Protein AF-A0A3B8YX86-F1 (afdb_monomer_lite)

Foldseek 3Di:
DQVCVVVVHDDDDQDDPRDGDDDDPDDHCVCVVVVVDVDPADQARWDWDDDPQWIWIDGRQKIWIADDPPVGDRDIFMDRCVVPVPSPDGCCVVCVVVNVVRVVVRVVVCVVVVPDHDPPPDDVVVVVVVVVCVVCVVVVVVVVVVCVVCVVVVVVVVVVVVVVPDDDD

Radius of gyration: 29.58 Å; chains: 1; bounding box: 86×47×72 Å

Sequence (169 aa):
PTILSLAGVSPPEERYGGRPVEAMTGRDLTPILSGSADRVYGAGDAIGYELAGHGVLFEGDYKLVINQPPVGDAQWRLFNIVTDPGETADLAALEPLRFQRMLARYQQYRDENRVLELATGDNPRQQIVLNLFLQYRDAAVVVLLTMLLLLPFLVAYRMKRKSDQKPLA

pLDDT: mean 91.0, std 10.22, range [48.41, 98.81]

Structure (mmCIF, N/CA/C/O backbone):
data_AF-A0A3B8YX86-F1
#
_entry.id   AF-A0A3B8YX86-F1
#
loop_
_atom_site.group_PDB
_atom_site.id
_atom_site.type_symbol
_atom_site.label_atom_id
_atom_site.label_alt_id
_atom_site.label_comp_id
_atom_site.label_asym_id
_atom_site.label_entity_id
_atom_site.label_seq_id
_atom_site.pdbx_PDB_ins_code
_atom_site.Cartn_x
_atom_site.Cartn_y
_atom_site.Cartn_z
_atom_site.occupancy
_atom_site.B_iso_or_equiv
_atom_site.auth_seq_id
_atom_site.auth_comp_id
_atom_site.auth_asym_id
_atom_site.auth_atom_id
_atom_site.pdbx_PDB_model_num
ATOM 1 N N . PRO A 1 1 ? 8.173 3.886 13.834 1.00 95.25 1 PRO A N 1
ATOM 2 C CA . PRO A 1 1 ? 7.604 4.303 15.139 1.00 95.25 1 PRO A CA 1
ATOM 3 C C . PRO A 1 1 ? 7.872 3.284 16.247 1.00 95.25 1 PRO A C 1
ATOM 5 O O . PRO A 1 1 ? 8.430 3.662 17.264 1.00 95.25 1 PRO A O 1
ATOM 8 N N . THR A 1 2 ? 7.585 1.996 16.021 1.00 96.75 2 THR A N 1
ATOM 9 C CA . THR A 1 2 ? 7.757 0.938 17.036 1.00 96.75 2 THR A CA 1
ATOM 10 C C . THR A 1 2 ? 9.167 0.842 17.610 1.00 96.75 2 THR A C 1
ATOM 12 O O . THR A 1 2 ? 9.337 0.875 18.820 1.00 96.75 2 THR A O 1
ATOM 15 N N . ILE A 1 3 ? 10.200 0.779 16.761 1.00 97.31 3 ILE A N 1
ATOM 16 C CA . ILE A 1 3 ? 11.593 0.687 17.236 1.00 97.31 3 ILE A CA 1
ATOM 17 C C . ILE A 1 3 ? 11.984 1.926 18.057 1.00 97.31 3 ILE A C 1
ATOM 19 O O . ILE A 1 3 ? 12.650 1.790 19.074 1.00 97.31 3 ILE A O 1
ATOM 23 N N . LEU A 1 4 ? 11.540 3.120 17.649 1.00 96.38 4 LEU A N 1
ATOM 24 C CA . LEU A 1 4 ? 11.808 4.364 18.380 1.00 96.38 4 LEU A CA 1
ATOM 25 C C . LEU A 1 4 ? 11.135 4.359 19.759 1.00 96.38 4 LEU A C 1
ATOM 27 O O . LEU A 1 4 ? 11.787 4.661 20.753 1.00 96.38 4 LEU A O 1
ATOM 31 N N . SER A 1 5 ? 9.873 3.921 19.818 1.00 95.75 5 SER A N 1
ATOM 32 C CA . SER A 1 5 ? 9.112 3.739 21.059 1.00 95.75 5 SER A CA 1
ATOM 33 C C . SER A 1 5 ? 9.812 2.765 22.014 1.00 95.75 5 SER A C 1
ATOM 35 O O . SER A 1 5 ? 10.090 3.110 23.160 1.00 95.75 5 SER A O 1
ATOM 37 N N . LEU A 1 6 ? 10.224 1.594 21.513 1.00 96.69 6 LEU A N 1
ATOM 38 C CA . LEU A 1 6 ? 10.968 0.594 22.291 1.00 96.69 6 LEU A CA 1
ATOM 39 C C . LEU A 1 6 ? 12.342 1.094 22.765 1.00 96.69 6 LEU A C 1
ATOM 41 O O . LEU A 1 6 ? 12.814 0.678 23.819 1.00 96.69 6 LEU A O 1
ATOM 45 N N . ALA A 1 7 ? 12.984 1.974 21.997 1.00 97.50 7 ALA A N 1
ATOM 46 C CA . ALA A 1 7 ? 14.264 2.578 22.355 1.00 97.50 7 ALA A CA 1
ATOM 47 C C . ALA A 1 7 ? 14.128 3.790 23.297 1.00 97.50 7 ALA A C 1
ATOM 49 O O . ALA A 1 7 ? 15.146 4.333 23.723 1.00 97.50 7 ALA A O 1
ATOM 50 N N . GLY A 1 8 ? 12.906 4.245 23.603 1.00 96.44 8 GLY A N 1
ATOM 51 C CA . GLY A 1 8 ? 12.675 5.469 24.376 1.00 96.44 8 GLY A CA 1
ATOM 52 C C . GLY A 1 8 ? 13.128 6.743 23.651 1.00 96.44 8 GLY A C 1
ATOM 53 O O . GLY A 1 8 ? 13.475 7.729 24.297 1.00 96.44 8 GLY A O 1
ATOM 54 N N . VAL A 1 9 ? 13.162 6.719 22.315 1.00 95.94 9 VAL A N 1
ATOM 55 C CA . VAL A 1 9 ? 13.593 7.841 21.471 1.00 95.94 9 VAL A CA 1
ATOM 56 C C . VAL A 1 9 ? 12.371 8.493 20.834 1.00 95.94 9 VAL A C 1
ATOM 58 O O . VAL A 1 9 ? 11.570 7.824 20.180 1.00 95.94 9 VAL A O 1
ATOM 61 N N . SER A 1 10 ? 12.243 9.811 20.979 1.00 91.19 10 SER A N 1
ATOM 62 C CA . SER A 1 10 ? 11.186 10.566 20.306 1.00 91.19 10 SER A CA 1
ATOM 63 C C . SER A 1 10 ? 11.365 10.528 18.782 1.00 91.19 10 SER A C 1
ATOM 65 O O . SER A 1 10 ? 12.496 10.643 18.298 1.00 91.19 10 SER A O 1
ATOM 67 N N . PRO A 1 11 ? 10.279 10.384 18.000 1.00 89.38 11 PRO A N 1
ATOM 68 C CA . PRO A 1 11 ? 10.358 10.526 16.552 1.00 89.38 11 PRO A CA 1
ATOM 69 C C . PRO A 1 11 ? 10.847 11.929 16.168 1.00 89.38 11 PRO A C 1
ATOM 71 O O . PRO A 1 11 ? 10.594 12.884 16.907 1.00 89.38 11 PRO A O 1
ATOM 74 N N . PRO A 1 12 ? 11.554 12.068 15.031 1.00 87.06 12 PRO A N 1
ATOM 75 C CA . PRO A 1 12 ? 11.913 13.384 14.531 1.00 87.06 12 PRO A CA 1
ATOM 76 C C . PRO A 1 12 ? 10.639 14.185 14.239 1.00 87.06 12 PRO A C 1
ATOM 78 O O . PRO A 1 12 ? 9.654 13.639 13.740 1.00 87.06 12 PRO A O 1
ATOM 81 N N . GLU A 1 13 ? 10.678 15.475 14.562 1.00 86.75 13 GLU A N 1
ATOM 82 C CA . GLU A 1 13 ? 9.665 16.440 14.134 1.00 86.75 13 GLU A CA 1
ATOM 83 C C . GLU A 1 13 ? 9.854 16.750 12.632 1.00 86.75 13 GLU A C 1
ATOM 85 O O . GLU A 1 13 ? 10.397 15.947 11.876 1.00 86.75 13 GLU A O 1
ATOM 90 N N . GLU A 1 14 ? 9.469 17.937 12.169 1.00 92.06 14 GLU A N 1
ATOM 91 C CA . GLU A 1 14 ? 9.588 18.329 10.756 1.00 92.06 14 GLU A CA 1
ATOM 92 C C . GLU A 1 14 ? 11.039 18.410 10.250 1.00 92.06 14 GLU A C 1
ATOM 94 O O . GLU A 1 14 ? 11.278 18.499 9.043 1.00 92.06 14 GLU A O 1
ATOM 99 N N . ARG A 1 15 ? 12.035 18.429 11.149 1.00 93.12 15 ARG A N 1
ATOM 100 C CA . ARG A 1 15 ? 13.451 18.587 10.792 1.00 93.12 15 ARG A CA 1
ATOM 101 C C . ARG A 1 15 ? 14.366 17.649 11.569 1.00 93.12 15 ARG A C 1
ATOM 103 O O . ARG A 1 15 ? 14.223 17.463 12.772 1.00 93.12 15 ARG A O 1
ATOM 110 N N . TYR A 1 16 ? 15.397 17.155 10.887 1.00 91.56 16 TYR A N 1
ATOM 111 C CA . TYR A 1 16 ? 16.488 16.381 11.478 1.00 91.56 16 TYR A CA 1
ATOM 112 C C . TYR A 1 16 ? 17.828 16.797 10.855 1.00 91.56 16 TYR A C 1
ATOM 114 O O . TYR A 1 16 ? 17.945 16.933 9.637 1.00 91.56 16 TYR A O 1
ATOM 122 N N . GLY A 1 17 ? 18.848 17.064 11.681 1.00 91.75 17 GLY A N 1
ATOM 123 C CA . GLY A 1 17 ? 20.172 17.492 11.198 1.00 91.75 17 GLY A CA 1
ATOM 124 C C . GLY A 1 17 ? 20.149 18.766 10.336 1.00 91.75 17 GLY A C 1
ATOM 125 O O . GLY A 1 17 ? 20.917 18.888 9.383 1.00 91.75 17 GLY A O 1
ATOM 126 N N . GLY A 1 18 ? 19.223 19.690 10.616 1.00 93.19 18 GLY A N 1
ATOM 127 C CA . GLY A 1 18 ? 19.047 20.936 9.861 1.00 93.19 18 GLY A CA 1
ATOM 128 C C . GLY A 1 18 ? 18.285 20.798 8.538 1.00 93.19 18 GLY A C 1
ATOM 129 O O . GLY A 1 18 ? 18.093 21.802 7.850 1.00 93.19 18 GLY A O 1
ATOM 130 N N . ARG A 1 19 ? 17.798 19.607 8.180 1.00 95.56 19 ARG A N 1
ATOM 131 C CA . ARG A 1 19 ? 17.057 19.355 6.932 1.00 95.56 19 ARG A CA 1
ATOM 132 C C . ARG A 1 19 ? 15.599 19.002 7.225 1.00 95.56 19 ARG A C 1
ATOM 134 O O . ARG A 1 19 ? 15.359 18.394 8.266 1.00 95.56 19 ARG A O 1
ATOM 141 N N . PRO A 1 20 ? 14.647 19.384 6.357 1.00 94.94 20 PRO A N 1
ATOM 142 C CA . PRO A 1 20 ? 13.280 18.894 6.463 1.00 94.94 20 PRO A CA 1
ATOM 143 C C . PRO A 1 20 ? 13.250 17.374 6.273 1.00 94.94 20 PRO A C 1
ATOM 145 O O . PRO A 1 20 ? 14.030 16.835 5.481 1.00 94.94 20 PRO A O 1
ATOM 148 N N . VAL A 1 21 ? 12.372 16.700 7.006 1.00 94.31 21 VAL A N 1
ATOM 149 C CA . VAL A 1 21 ? 12.128 15.259 6.889 1.00 94.31 21 VAL A CA 1
ATOM 150 C C . VAL A 1 21 ? 10.633 14.989 6.811 1.00 94.31 21 VAL A C 1
ATOM 152 O O . VAL A 1 21 ? 9.829 15.745 7.348 1.00 94.31 21 VAL A O 1
ATOM 155 N N . GLU A 1 22 ? 10.269 13.909 6.127 1.00 91.44 22 GLU A N 1
ATOM 156 C CA . GLU A 1 22 ? 8.877 1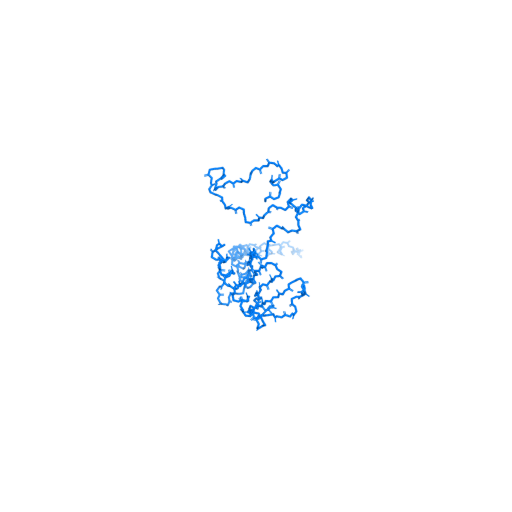3.483 6.021 1.00 91.44 22 GLU A CA 1
ATOM 157 C C . GLU A 1 22 ? 8.384 12.899 7.348 1.00 91.44 22 GLU A C 1
ATOM 159 O O . GLU A 1 22 ? 9.122 12.205 8.060 1.00 91.44 22 GLU A O 1
ATOM 164 N N . ALA A 1 23 ? 7.116 13.154 7.661 1.00 91.06 23 ALA A N 1
ATOM 165 C CA . ALA A 1 23 ? 6.478 12.582 8.834 1.00 91.06 23 ALA A CA 1
ATOM 166 C C . ALA A 1 23 ? 6.387 11.053 8.713 1.00 91.06 23 ALA A C 1
ATOM 168 O O . ALA A 1 23 ? 6.176 10.490 7.637 1.00 91.06 23 ALA A O 1
ATOM 169 N N . MET A 1 24 ? 6.506 10.358 9.845 1.00 91.94 24 MET A N 1
ATOM 170 C CA . MET A 1 24 ? 6.274 8.917 9.866 1.00 91.94 24 MET A CA 1
ATOM 171 C C . MET A 1 24 ? 4.793 8.622 9.603 1.00 91.94 24 MET A C 1
ATOM 173 O O . MET A 1 24 ? 3.933 9.045 10.368 1.00 91.94 24 MET A O 1
ATOM 177 N N . THR A 1 25 ? 4.502 7.839 8.568 1.00 91.88 25 THR A N 1
ATOM 178 C CA . THR A 1 25 ? 3.128 7.442 8.204 1.00 91.88 25 THR A CA 1
ATOM 179 C C . THR A 1 25 ? 2.657 6.167 8.915 1.00 91.88 25 THR A C 1
ATOM 181 O O . THR A 1 25 ? 1.461 5.905 9.035 1.00 91.88 25 THR A O 1
ATOM 184 N N . GLY A 1 26 ? 3.594 5.355 9.412 1.00 93.62 26 GLY A N 1
ATOM 185 C CA . GLY A 1 26 ? 3.295 4.162 10.203 1.00 93.62 26 GLY A CA 1
ATOM 186 C C . GLY A 1 26 ? 2.855 4.486 11.635 1.00 93.62 26 GLY A C 1
ATOM 187 O O . GLY A 1 26 ? 3.104 5.579 12.141 1.00 93.62 26 GLY A O 1
ATOM 188 N N . ARG A 1 27 ? 2.287 3.499 12.336 1.00 95.38 27 ARG A N 1
ATOM 189 C CA . ARG A 1 27 ? 1.927 3.603 13.763 1.00 95.38 27 ARG A CA 1
ATOM 190 C C . ARG A 1 27 ? 2.854 2.792 14.657 1.00 95.38 27 ARG A C 1
ATOM 192 O O . ARG A 1 27 ? 3.593 1.925 14.191 1.00 95.38 27 ARG A O 1
ATOM 199 N N . ASP A 1 28 ? 2.856 3.125 15.942 1.00 96.62 28 ASP A N 1
ATOM 200 C CA . ASP A 1 28 ? 3.529 2.316 16.949 1.00 96.62 28 ASP A CA 1
ATOM 201 C C . ASP A 1 28 ? 2.747 1.016 17.180 1.00 96.62 28 ASP A C 1
ATOM 203 O O . ASP A 1 28 ? 1.551 1.053 17.454 1.00 96.62 28 ASP A O 1
ATOM 207 N N . LEU A 1 29 ? 3.427 -0.124 17.050 1.00 97.62 29 LEU A N 1
ATOM 208 C CA . LEU A 1 29 ? 2.862 -1.456 17.263 1.00 97.62 29 LEU A CA 1
ATOM 209 C C . LEU A 1 29 ? 3.060 -1.971 18.696 1.00 97.62 29 LEU A C 1
ATOM 211 O O . LEU A 1 29 ? 2.581 -3.063 19.000 1.00 97.62 29 LEU A O 1
ATOM 215 N N . THR A 1 30 ? 3.729 -1.228 19.589 1.00 97.38 30 THR A N 1
ATOM 216 C CA . THR A 1 30 ? 3.891 -1.652 20.991 1.00 97.38 30 THR A CA 1
ATOM 217 C C . THR A 1 30 ? 2.575 -1.994 21.708 1.00 97.38 30 THR A C 1
ATOM 219 O O . THR A 1 30 ? 2.597 -2.948 22.493 1.00 97.38 30 THR A O 1
ATOM 222 N N . PRO A 1 31 ? 1.410 -1.363 21.424 1.00 97.56 31 PRO A N 1
ATOM 223 C CA . PRO A 1 31 ? 0.153 -1.780 22.044 1.00 97.56 31 PRO A CA 1
ATOM 224 C C . PRO A 1 31 ? -0.261 -3.213 21.676 1.00 97.56 31 PRO A C 1
ATOM 226 O O . PRO A 1 31 ? -0.718 -3.960 22.537 1.00 97.56 31 PRO A O 1
ATOM 229 N N . ILE A 1 32 ? -0.017 -3.632 20.428 1.00 97.31 32 ILE A N 1
ATOM 230 C CA . ILE A 1 32 ? -0.284 -5.008 19.973 1.00 97.31 32 ILE A CA 1
ATOM 231 C C . ILE A 1 32 ? 0.704 -5.975 20.619 1.00 97.31 32 ILE A C 1
ATOM 233 O O . ILE A 1 32 ? 0.313 -7.008 21.152 1.00 97.31 32 ILE A O 1
ATOM 237 N N . LEU A 1 33 ? 1.992 -5.624 20.617 1.00 96.62 33 LEU A N 1
ATOM 238 C CA . LEU A 1 33 ? 3.045 -6.483 21.168 1.00 96.62 33 LEU A CA 1
ATOM 239 C C . LEU A 1 33 ? 2.913 -6.694 22.685 1.00 96.62 33 LEU A C 1
ATOM 241 O O . LEU A 1 33 ? 3.323 -7.732 23.194 1.00 96.62 33 LEU A O 1
ATOM 245 N N . SER A 1 34 ? 2.348 -5.721 23.402 1.00 96.44 34 SER A N 1
ATOM 246 C CA . SER A 1 34 ? 2.076 -5.809 24.844 1.00 96.44 34 SER A CA 1
ATOM 247 C C . SER A 1 34 ? 0.716 -6.429 25.179 1.00 96.44 34 SER A C 1
ATOM 249 O O . SER A 1 34 ? 0.418 -6.615 26.357 1.00 96.44 34 SER A O 1
ATOM 251 N N . GLY A 1 35 ? -0.115 -6.731 24.176 1.00 96.94 35 GLY A N 1
ATOM 252 C CA . GLY A 1 35 ? -1.479 -7.227 24.376 1.00 96.94 35 GLY A CA 1
ATOM 253 C C . GLY A 1 35 ? -2.443 -6.190 24.963 1.00 96.94 35 GLY A C 1
ATOM 254 O O . GLY A 1 35 ? -3.490 -6.562 25.482 1.00 96.94 35 GLY A O 1
ATOM 255 N N . SER A 1 36 ? -2.101 -4.900 24.912 1.00 97.25 36 SER A N 1
ATOM 256 C CA . SER A 1 36 ? -2.962 -3.816 25.406 1.00 97.25 36 SER A CA 1
ATOM 257 C C . SER A 1 36 ? -3.960 -3.312 24.357 1.00 97.25 36 SER A C 1
ATOM 259 O O . SER A 1 36 ? -4.904 -2.604 24.708 1.00 97.25 36 SER A O 1
ATOM 261 N N . ALA A 1 37 ? -3.788 -3.692 23.087 1.00 96.75 37 ALA A N 1
ATOM 262 C CA . ALA A 1 37 ? -4.755 -3.461 22.017 1.00 96.75 37 ALA A CA 1
ATOM 263 C C . ALA A 1 37 ? -4.694 -4.566 20.950 1.00 96.75 37 ALA A C 1
ATOM 265 O O . ALA A 1 37 ? -3.611 -5.017 20.588 1.00 96.75 37 ALA A O 1
ATOM 266 N N . ASP A 1 38 ? -5.841 -4.919 20.367 1.00 95.19 38 ASP A N 1
ATOM 267 C CA . ASP A 1 38 ? -5.906 -5.889 19.262 1.00 95.19 38 ASP A CA 1
ATOM 268 C C . ASP A 1 38 ? -5.524 -5.273 17.904 1.00 95.19 38 ASP A C 1
ATOM 270 O O . ASP A 1 38 ? -5.090 -5.969 16.985 1.00 95.19 38 ASP A O 1
ATOM 274 N N . ARG A 1 39 ? -5.704 -3.954 17.743 1.00 94.19 39 ARG A N 1
ATOM 275 C CA . ARG A 1 39 ? -5.432 -3.215 16.499 1.00 94.19 39 ARG A CA 1
ATOM 276 C C . ARG A 1 39 ? -4.899 -1.819 16.812 1.00 94.19 39 ARG A C 1
ATOM 278 O O . ARG A 1 39 ? -5.357 -1.173 17.748 1.00 94.19 39 ARG A O 1
ATOM 285 N N . VAL A 1 40 ? -3.992 -1.323 15.969 1.00 96.19 40 VAL A N 1
ATOM 286 C CA . VAL A 1 40 ? -3.560 0.096 15.968 1.00 96.19 40 VAL A CA 1
ATOM 287 C C . VAL A 1 40 ? -4.077 0.875 14.758 1.00 96.19 40 V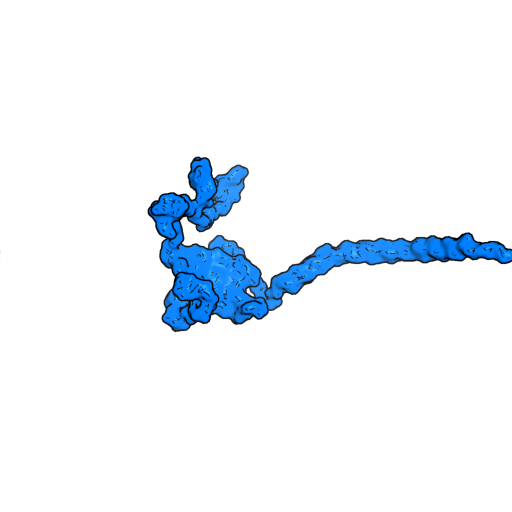AL A C 1
ATOM 289 O O . VAL A 1 40 ? -3.994 2.102 14.730 1.00 96.19 40 VAL A O 1
ATOM 292 N N . TYR A 1 41 ? -4.614 0.159 13.769 1.00 95.00 41 TYR A N 1
ATOM 293 C CA . TYR A 1 41 ? -5.333 0.701 12.624 1.00 95.00 41 TYR A CA 1
ATOM 294 C C . TYR A 1 41 ? -6.809 0.315 12.757 1.00 95.00 41 TYR A C 1
ATOM 296 O O . TYR A 1 41 ? -7.147 -0.872 12.819 1.00 95.00 41 TYR A O 1
ATOM 304 N N . GLY A 1 42 ? -7.671 1.321 12.865 1.00 93.75 42 GLY A N 1
ATOM 305 C CA . GLY A 1 42 ? -9.116 1.186 12.986 1.00 93.75 42 GLY A CA 1
ATOM 306 C C . GLY A 1 42 ? -9.817 1.012 11.639 1.00 93.75 42 GLY A C 1
ATOM 307 O O . GLY A 1 42 ? -9.206 1.050 10.574 1.00 93.75 42 GLY A O 1
ATOM 308 N N . ALA A 1 43 ? -11.141 0.855 11.687 1.00 93.00 43 ALA A N 1
ATOM 309 C CA . ALA A 1 43 ? -11.958 0.549 10.510 1.00 93.00 43 ALA A CA 1
ATOM 310 C C . ALA A 1 43 ? -11.979 1.648 9.428 1.00 93.00 43 ALA A C 1
ATOM 312 O O . ALA A 1 43 ? -12.341 1.358 8.294 1.00 93.00 43 ALA A O 1
ATOM 313 N N . GLY A 1 44 ? -11.630 2.891 9.776 1.00 92.38 44 GLY A N 1
ATOM 314 C CA . GLY A 1 44 ? -11.546 4.018 8.839 1.00 92.38 44 GLY A CA 1
ATOM 315 C C . GLY A 1 44 ? -10.118 4.439 8.493 1.00 92.38 44 GLY A C 1
ATOM 316 O O . GLY A 1 44 ? -9.943 5.414 7.765 1.00 92.38 44 GLY A O 1
ATOM 317 N N . ASP A 1 45 ? -9.106 3.753 9.033 1.00 94.94 45 ASP A N 1
ATOM 318 C CA . ASP A 1 45 ? -7.718 4.034 8.683 1.00 94.94 45 ASP A CA 1
ATOM 319 C C . ASP A 1 45 ? -7.417 3.440 7.307 1.00 94.94 45 ASP A C 1
ATOM 321 O O . ASP A 1 45 ? -7.666 2.256 7.066 1.00 94.94 45 ASP A O 1
ATOM 325 N N . ALA A 1 46 ? -6.875 4.273 6.418 1.00 96.00 46 ALA A N 1
ATOM 326 C CA . ALA A 1 46 ? -6.537 3.891 5.058 1.00 96.00 46 ALA A CA 1
ATOM 327 C C . ALA A 1 46 ? -5.020 3.731 4.896 1.00 96.00 46 ALA A C 1
ATOM 329 O O . ALA A 1 46 ? -4.252 4.601 5.309 1.00 96.00 46 ALA A O 1
ATOM 330 N N . ILE A 1 47 ? -4.584 2.633 4.279 1.00 97.00 47 ILE A N 1
ATOM 331 C CA . ILE A 1 47 ? -3.172 2.381 3.964 1.00 97.00 47 ILE A CA 1
ATOM 332 C C . ILE A 1 47 ? -3.072 2.051 2.482 1.00 97.00 47 ILE A C 1
ATOM 334 O O . ILE A 1 47 ? -3.592 1.029 2.037 1.00 97.00 47 ILE A O 1
ATOM 338 N N . GLY A 1 48 ? -2.413 2.921 1.723 1.00 96.44 48 GLY A N 1
ATOM 339 C CA . GLY A 1 48 ? -2.207 2.746 0.291 1.00 96.44 48 GLY A CA 1
ATOM 340 C C . GLY A 1 48 ? -0.783 2.341 -0.052 1.00 96.44 48 GLY A C 1
ATOM 341 O O . GLY A 1 48 ? 0.161 2.684 0.662 1.00 96.44 48 GLY A O 1
ATOM 342 N N . TYR A 1 49 ? -0.630 1.635 -1.166 1.00 95.44 49 TYR A N 1
ATOM 343 C CA . TYR A 1 49 ? 0.638 1.577 -1.881 1.00 95.44 49 TYR A CA 1
ATOM 344 C C . TYR A 1 49 ? 0.414 1.485 -3.390 1.00 95.44 49 TYR A C 1
ATOM 346 O O . TYR A 1 49 ? -0.633 1.034 -3.862 1.00 95.44 49 TYR A O 1
ATOM 354 N N . GLU A 1 50 ? 1.411 1.928 -4.144 1.00 94.81 50 GLU A N 1
ATOM 355 C CA . GLU A 1 50 ? 1.476 1.797 -5.594 1.00 94.81 50 GLU A CA 1
ATOM 356 C C . GLU A 1 50 ? 2.839 1.219 -5.974 1.00 94.81 50 GLU A C 1
ATOM 358 O O . GLU A 1 50 ? 3.852 1.518 -5.335 1.00 94.81 50 GLU A O 1
ATOM 363 N N . LEU A 1 51 ? 2.850 0.340 -6.973 1.00 91.19 51 LEU A N 1
ATOM 364 C CA . LEU A 1 51 ? 4.086 -0.121 -7.586 1.00 91.19 51 LEU A CA 1
ATOM 365 C C . LEU A 1 51 ? 3.848 -0.528 -9.039 1.00 91.19 51 LEU A C 1
ATOM 367 O O . LEU A 1 51 ? 3.072 -1.443 -9.318 1.00 91.19 51 LEU A O 1
ATOM 371 N N . ALA A 1 52 ? 4.599 0.083 -9.954 1.00 87.50 52 ALA A N 1
ATOM 372 C CA . ALA A 1 52 ? 4.597 -0.254 -11.378 1.00 87.50 52 ALA A CA 1
ATOM 373 C C . ALA A 1 52 ? 3.192 -0.219 -12.020 1.00 87.50 52 ALA A C 1
AT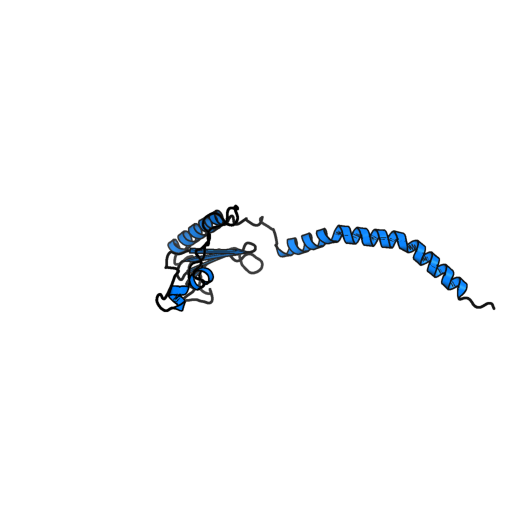OM 375 O O . ALA A 1 52 ? 2.852 -1.068 -12.843 1.00 87.50 52 ALA A O 1
ATOM 376 N N . GLY A 1 53 ? 2.377 0.763 -11.640 1.00 88.19 53 GLY A N 1
ATOM 377 C CA . GLY A 1 53 ? 1.011 0.974 -12.115 1.00 88.19 53 GLY A CA 1
ATOM 378 C C . GLY A 1 53 ? -0.046 0.148 -11.380 1.00 88.19 53 GLY A C 1
ATOM 379 O O . GLY A 1 53 ? -1.239 0.357 -11.609 1.00 88.19 53 GLY A O 1
ATOM 380 N N . HIS A 1 54 ? 0.358 -0.779 -10.506 1.00 93.19 54 HIS A N 1
ATOM 381 C CA . HIS A 1 54 ? -0.554 -1.496 -9.618 1.00 93.19 54 HIS A CA 1
ATOM 382 C C . HIS A 1 54 ? -0.880 -0.624 -8.414 1.00 93.19 54 HIS A C 1
ATOM 384 O O . HIS A 1 54 ? 0.020 -0.044 -7.813 1.00 93.19 54 HIS A O 1
ATOM 390 N N . GLY A 1 55 ? -2.148 -0.575 -8.026 1.00 96.00 55 GLY A N 1
ATOM 391 C CA . GLY A 1 55 ? -2.615 0.227 -6.900 1.00 96.00 55 GLY A CA 1
ATOM 392 C C . GLY A 1 55 ? -3.324 -0.634 -5.873 1.00 96.00 55 GLY A C 1
ATOM 393 O O . GLY A 1 55 ? -4.102 -1.515 -6.236 1.00 96.00 55 GLY A O 1
ATOM 394 N N . VAL A 1 56 ? -3.070 -0.369 -4.594 1.00 97.75 56 VAL A N 1
ATOM 395 C CA . VAL A 1 56 ? -3.751 -1.017 -3.473 1.00 97.75 56 VAL A CA 1
ATOM 396 C C . VAL A 1 56 ? -4.138 0.022 -2.432 1.00 97.75 56 VAL A C 1
ATOM 398 O O . VAL A 1 56 ? -3.368 0.936 -2.140 1.00 97.75 56 VAL A O 1
ATOM 401 N N . LEU A 1 57 ? -5.312 -0.158 -1.833 1.00 98.44 57 LEU A N 1
ATOM 402 C CA . LEU A 1 57 ? -5.733 0.532 -0.624 1.00 98.44 57 LEU A CA 1
ATOM 403 C C . LEU A 1 57 ? -6.388 -0.454 0.345 1.00 98.44 57 LEU A C 1
ATOM 405 O O . LEU A 1 57 ? -7.339 -1.142 -0.018 1.00 98.44 57 LEU A O 1
ATOM 409 N N . PHE A 1 58 ? -5.929 -0.473 1.589 1.00 98.19 58 PHE A N 1
ATOM 410 C CA . PHE A 1 58 ? -6.604 -1.136 2.699 1.00 98.19 58 PHE A CA 1
ATOM 411 C C . PHE A 1 58 ? -7.419 -0.117 3.493 1.00 98.19 58 PHE A C 1
ATOM 413 O O . PHE A 1 58 ? -6.900 0.952 3.795 1.00 98.19 58 PHE A O 1
ATOM 420 N N . GLU A 1 59 ? -8.660 -0.447 3.851 1.00 97.81 59 GLU A N 1
ATOM 421 C CA . GLU A 1 59 ? -9.496 0.319 4.791 1.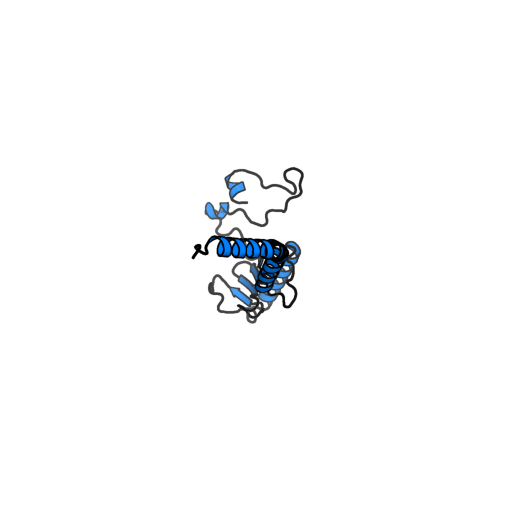00 97.81 59 GLU A CA 1
ATOM 422 C C . GLU A 1 59 ? -10.226 -0.675 5.707 1.00 97.81 59 GLU A C 1
ATOM 424 O O . GLU A 1 59 ? -11.154 -1.376 5.287 1.00 97.81 59 GLU A O 1
ATOM 429 N N . GLY A 1 60 ? -9.775 -0.779 6.960 1.00 95.88 60 GLY A N 1
ATOM 430 C CA . GLY A 1 60 ? -10.269 -1.791 7.894 1.00 95.88 60 GLY A CA 1
ATOM 431 C C . GLY A 1 60 ? -10.025 -3.216 7.385 1.00 95.88 60 GLY A C 1
ATOM 432 O O . GLY A 1 60 ? -8.881 -3.643 7.252 1.00 95.88 60 GLY A O 1
ATOM 433 N N . ASP A 1 61 ? -11.106 -3.950 7.128 1.00 97.25 61 ASP A N 1
ATOM 434 C CA . ASP A 1 61 ? -11.074 -5.351 6.677 1.00 97.25 61 ASP A CA 1
ATOM 435 C C . ASP A 1 61 ? -11.171 -5.485 5.148 1.00 97.25 61 ASP A C 1
ATOM 437 O O . ASP A 1 61 ? -11.247 -6.593 4.617 1.00 97.25 61 ASP A O 1
ATOM 441 N N . TYR A 1 62 ? -11.200 -4.359 4.431 1.00 98.50 62 TYR A N 1
ATOM 442 C CA . TYR A 1 62 ? -11.379 -4.327 2.987 1.00 98.50 62 TYR A CA 1
ATOM 443 C C . TYR A 1 62 ? -10.098 -3.933 2.272 1.00 98.50 62 TYR A C 1
ATOM 445 O O . TYR A 1 62 ? -9.311 -3.117 2.760 1.00 98.50 62 TYR A O 1
ATOM 453 N N . LYS A 1 63 ? -9.938 -4.476 1.070 1.00 98.56 63 LYS A N 1
ATOM 454 C CA . LYS A 1 63 ? -8.873 -4.145 0.133 1.00 98.56 63 LYS A CA 1
ATOM 455 C C . LYS A 1 63 ? -9.486 -3.733 -1.198 1.00 98.56 63 LYS A C 1
ATOM 457 O O . LYS A 1 63 ? -10.302 -4.455 -1.762 1.00 98.56 63 LYS A O 1
ATOM 462 N N . LEU A 1 64 ? -9.070 -2.577 -1.694 1.00 98.69 64 LEU A N 1
ATOM 463 C CA . LEU A 1 64 ? -9.300 -2.119 -3.055 1.00 98.69 64 LEU A CA 1
ATOM 464 C C . LEU A 1 64 ? -8.000 -2.324 -3.838 1.00 98.69 64 LEU A C 1
ATOM 466 O O . LEU A 1 64 ? -6.937 -1.926 -3.362 1.00 98.69 64 LEU A O 1
ATOM 470 N N . VAL A 1 65 ? -8.060 -2.948 -5.013 1.00 98.12 65 VAL A N 1
ATOM 471 C CA . VAL A 1 65 ? -6.864 -3.268 -5.807 1.00 98.12 65 VAL A CA 1
ATOM 472 C C . VAL A 1 65 ? -7.111 -3.131 -7.304 1.00 98.12 65 VAL A C 1
ATOM 474 O O . VAL A 1 65 ? -8.187 -3.468 -7.793 1.00 98.12 65 VAL A O 1
ATOM 477 N N . ILE A 1 66 ? -6.095 -2.664 -8.028 1.00 96.50 66 ILE A N 1
ATOM 478 C CA . ILE A 1 66 ? -6.008 -2.706 -9.489 1.00 96.50 66 ILE A CA 1
ATOM 479 C C . ILE A 1 66 ? -4.715 -3.402 -9.899 1.00 96.50 66 ILE A C 1
ATOM 481 O O . ILE A 1 66 ? -3.624 -3.047 -9.446 1.00 96.50 66 ILE A O 1
ATOM 485 N N . ASN A 1 67 ? -4.841 -4.386 -10.789 1.00 94.19 67 ASN A N 1
ATOM 486 C CA . ASN A 1 67 ? -3.705 -5.085 -11.370 1.00 94.19 67 ASN A CA 1
ATOM 487 C C . ASN A 1 67 ? -3.599 -4.784 -12.861 1.00 94.19 67 ASN A C 1
ATOM 489 O O . ASN A 1 67 ? -4.531 -5.048 -13.619 1.00 94.19 67 ASN A O 1
ATOM 493 N N . GLN A 1 68 ? -2.452 -4.254 -13.280 1.00 90.50 68 GLN A N 1
ATOM 494 C CA . GLN A 1 68 ? -2.218 -3.907 -14.677 1.00 90.50 68 GLN A CA 1
ATOM 495 C C . GLN A 1 68 ? -1.929 -5.154 -15.534 1.00 90.50 68 GLN A C 1
ATOM 497 O O . GLN A 1 68 ? -1.408 -6.162 -15.032 1.00 90.50 68 GLN A O 1
ATOM 502 N N . PRO A 1 69 ? -2.224 -5.103 -16.844 1.00 88.62 69 PRO A N 1
ATOM 503 C CA . PRO A 1 69 ? -1.734 -6.076 -17.808 1.00 88.62 69 PRO A CA 1
ATOM 504 C C . PRO A 1 69 ? -0.205 -6.228 -17.744 1.00 88.62 69 PRO A C 1
ATOM 506 O O . PRO A 1 69 ? 0.508 -5.278 -17.421 1.00 88.62 69 PRO A O 1
ATOM 509 N N . PRO A 1 70 ? 0.339 -7.410 -18.079 1.00 88.12 70 PRO A N 1
ATOM 510 C CA . PRO A 1 70 ? -0.353 -8.576 -18.636 1.00 88.12 70 PRO A CA 1
ATOM 511 C C . PRO A 1 70 ? -0.947 -9.528 -17.584 1.00 88.12 70 PRO A C 1
ATOM 513 O O . PRO A 1 70 ? -1.519 -10.547 -17.955 1.00 88.12 70 PRO A O 1
ATOM 516 N N . VAL A 1 71 ? -0.762 -9.252 -16.290 1.00 86.19 71 VAL A N 1
ATOM 517 C CA . VAL A 1 71 ? -1.179 -10.159 -15.202 1.00 86.19 71 VAL A CA 1
ATOM 518 C C . VAL A 1 71 ? -2.583 -9.864 -14.673 1.00 86.19 71 VAL A C 1
ATOM 520 O O . VAL A 1 71 ? -3.212 -10.749 -14.103 1.00 86.19 71 VAL A O 1
ATOM 523 N N . GLY A 1 72 ? -3.074 -8.639 -14.867 1.00 90.88 72 GLY A N 1
ATOM 524 C CA . GLY A 1 72 ? -4.446 -8.238 -14.574 1.00 90.88 72 GLY A CA 1
ATOM 525 C C . GLY A 1 72 ? -5.137 -7.596 -15.775 1.00 90.88 72 GLY A C 1
ATOM 526 O O . GLY A 1 72 ? -4.614 -7.582 -16.889 1.00 90.88 72 GLY A O 1
ATOM 527 N N . ASP A 1 73 ? -6.327 -7.063 -15.533 1.00 93.94 73 ASP A N 1
ATOM 528 C CA . ASP A 1 73 ? -7.241 -6.493 -16.527 1.00 93.94 73 ASP A CA 1
ATOM 529 C C . ASP A 1 73 ? -7.400 -4.967 -16.399 1.00 93.94 73 ASP A C 1
ATOM 531 O O . ASP A 1 73 ? -8.295 -4.378 -17.008 1.00 93.94 73 ASP A O 1
ATOM 535 N N . ALA A 1 74 ? -6.540 -4.323 -15.602 1.00 93.38 74 ALA A N 1
ATOM 536 C CA . ALA A 1 74 ? -6.618 -2.900 -15.271 1.00 93.38 74 ALA A CA 1
ATOM 537 C C . ALA A 1 74 ? -7.985 -2.475 -14.701 1.00 93.38 74 ALA A C 1
ATOM 539 O O . ALA A 1 74 ? -8.380 -1.318 -14.850 1.00 93.38 74 ALA A O 1
ATOM 540 N N . GLN A 1 75 ? -8.719 -3.387 -14.054 1.00 96.25 75 GLN A N 1
ATOM 541 C CA . GLN A 1 75 ? -9.966 -3.058 -13.369 1.00 96.25 75 GLN A CA 1
ATOM 542 C C . GLN A 1 75 ? -9.747 -2.972 -11.861 1.00 96.25 75 GLN A C 1
ATOM 544 O O . GLN A 1 75 ? -9.054 -3.791 -11.256 1.00 96.25 75 GLN A O 1
ATOM 549 N N . TRP A 1 76 ? -10.366 -1.964 -11.254 1.00 98.06 76 TRP A N 1
ATOM 550 C CA . TRP A 1 76 ? -10.464 -1.859 -9.806 1.00 98.06 76 TRP A CA 1
ATOM 551 C C . TRP A 1 76 ? -11.432 -2.907 -9.270 1.00 98.06 76 TRP A C 1
ATOM 553 O O . TRP A 1 76 ? -12.552 -3.020 -9.764 1.00 98.06 76 TRP A O 1
ATOM 563 N N . ARG A 1 77 ? -11.017 -3.622 -8.227 1.00 98.50 77 ARG A N 1
ATOM 564 C CA . ARG A 1 77 ? -11.829 -4.622 -7.528 1.00 98.50 77 ARG A CA 1
ATOM 565 C C . ARG A 1 77 ? -11.786 -4.401 -6.029 1.00 98.50 77 ARG A C 1
ATOM 567 O O . ARG A 1 77 ? -10.805 -3.861 -5.509 1.00 98.50 77 ARG A O 1
ATOM 574 N N . LEU A 1 78 ? -12.849 -4.811 -5.349 1.00 98.81 78 LEU A N 1
ATOM 575 C CA . LEU A 1 78 ? -13.015 -4.662 -3.906 1.00 98.81 78 LEU A CA 1
ATOM 576 C C . LEU A 1 78 ? -13.206 -6.026 -3.257 1.00 98.81 78 LEU A C 1
ATOM 578 O O . LEU A 1 78 ? -14.081 -6.783 -3.654 1.00 98.81 78 LEU A O 1
ATOM 582 N N . PHE A 1 79 ? -12.450 -6.295 -2.200 1.00 98.75 79 PHE A N 1
ATOM 583 C CA . PHE A 1 79 ? -12.510 -7.548 -1.454 1.00 98.75 79 PHE A CA 1
ATOM 584 C C . PHE A 1 79 ? -12.619 -7.277 0.042 1.00 98.75 79 PHE A C 1
ATOM 586 O O . PHE A 1 79 ? -12.059 -6.299 0.541 1.00 98.75 79 PHE A O 1
ATOM 593 N N . ASN A 1 80 ? -13.300 -8.160 0.770 1.00 98.50 80 ASN A N 1
ATOM 594 C CA . ASN A 1 80 ? -13.160 -8.263 2.220 1.00 98.50 80 ASN A CA 1
ATOM 595 C C . ASN A 1 80 ? -12.112 -9.341 2.516 1.00 98.50 80 ASN A C 1
ATOM 597 O O . ASN A 1 80 ? -12.381 -10.528 2.362 1.00 98.50 80 ASN A O 1
ATOM 601 N N . ILE A 1 81 ? -10.923 -8.928 2.943 1.00 97.69 81 ILE A N 1
ATOM 602 C CA . ILE A 1 81 ? -9.760 -9.816 3.090 1.00 97.69 81 ILE A CA 1
ATOM 603 C C . ILE A 1 81 ? -9.788 -10.658 4.371 1.00 97.69 81 ILE A C 1
ATOM 605 O O . ILE A 1 81 ? -8.962 -11.553 4.528 1.00 97.69 81 ILE A O 1
ATOM 609 N N . VAL A 1 82 ? -10.725 -10.392 5.287 1.00 97.06 82 VAL A N 1
ATOM 610 C CA . VAL A 1 82 ? -10.936 -11.224 6.480 1.00 97.06 82 VAL A CA 1
ATOM 611 C C . VAL A 1 82 ? -11.804 -12.431 6.134 1.00 97.06 82 VAL A C 1
ATOM 613 O O . VAL A 1 82 ? -11.497 -13.548 6.546 1.00 97.06 82 VAL A O 1
ATOM 616 N N . THR A 1 83 ? -12.872 -12.225 5.360 1.00 98.12 83 THR A N 1
ATOM 617 C CA . THR A 1 83 ? -13.772 -13.311 4.938 1.00 98.12 83 THR A CA 1
ATOM 618 C C . THR A 1 83 ? -13.313 -14.011 3.662 1.00 98.12 83 THR A C 1
ATOM 620 O O . THR A 1 83 ? -13.637 -15.178 3.465 1.00 98.12 83 THR A O 1
ATOM 623 N N . ASP A 1 84 ? -12.560 -13.318 2.807 1.00 98.31 84 ASP A N 1
ATOM 624 C CA . ASP A 1 84 ? -11.996 -13.833 1.558 1.00 98.31 84 ASP A CA 1
ATOM 625 C C . ASP A 1 84 ? -10.515 -13.424 1.416 1.00 98.31 84 ASP A C 1
ATOM 627 O O . ASP A 1 84 ? -10.170 -12.525 0.643 1.00 98.31 84 ASP A O 1
ATOM 631 N N . PRO A 1 85 ? -9.599 -14.084 2.152 1.00 97.75 85 PRO A N 1
ATOM 632 C CA . PRO A 1 85 ? -8.165 -13.799 2.064 1.00 97.75 85 PRO A CA 1
ATOM 633 C C . PRO A 1 85 ? -7.565 -14.060 0.675 1.00 97.75 85 PRO A C 1
ATOM 635 O O . PRO A 1 85 ? -6.465 -13.595 0.387 1.00 97.75 85 PRO A O 1
ATOM 638 N N . GLY A 1 86 ? -8.257 -14.843 -0.161 1.00 97.75 86 GLY A N 1
ATOM 639 C CA . GLY A 1 86 ? -7.823 -15.203 -1.508 1.00 97.75 86 GLY A CA 1
ATOM 640 C C . GLY A 1 86 ? -8.201 -14.190 -2.589 1.00 97.75 86 GLY A C 1
ATOM 641 O O . GLY A 1 86 ? -7.802 -14.396 -3.732 1.00 97.75 86 GLY A O 1
ATOM 642 N N . GLU A 1 87 ? -8.949 -13.132 -2.253 1.00 97.88 87 GLU A N 1
ATOM 643 C CA . GLU A 1 87 ? -9.403 -12.105 -3.207 1.00 97.88 87 GLU A CA 1
ATOM 644 C C . GLU A 1 87 ? -10.152 -12.712 -4.410 1.00 97.88 87 GLU A C 1
ATOM 646 O O . GLU A 1 87 ? -9.889 -12.402 -5.576 1.00 97.88 87 GLU A O 1
ATOM 651 N N . THR A 1 88 ? -11.062 -13.641 -4.125 1.00 97.56 88 THR A N 1
ATOM 652 C CA . THR A 1 88 ? -11.781 -14.442 -5.120 1.00 97.56 88 THR A CA 1
ATOM 653 C C . THR A 1 88 ? -13.151 -13.871 -5.483 1.00 97.56 88 THR A C 1
ATOM 655 O O . THR A 1 88 ? -13.602 -14.052 -6.617 1.00 97.56 88 THR A O 1
ATOM 658 N N . ALA A 1 89 ? -13.808 -13.164 -4.561 1.00 98.00 89 ALA A N 1
ATOM 659 C CA . ALA A 1 89 ? -15.155 -12.628 -4.730 1.00 98.00 89 ALA A CA 1
ATOM 660 C C . ALA A 1 89 ? -15.144 -11.093 -4.761 1.00 98.00 89 ALA A C 1
ATOM 662 O O . ALA A 1 89 ? -15.079 -10.439 -3.722 1.00 98.00 89 ALA A O 1
ATOM 663 N N . ASP A 1 90 ? -15.238 -10.513 -5.961 1.00 98.50 90 ASP A N 1
ATOM 664 C CA . ASP A 1 90 ? -15.303 -9.058 -6.126 1.00 98.50 90 ASP A CA 1
ATOM 665 C C . ASP A 1 90 ? -16.642 -8.493 -5.621 1.00 98.50 90 ASP A C 1
ATOM 667 O O . ASP A 1 90 ? -17.726 -8.860 -6.084 1.00 98.50 90 ASP A O 1
ATOM 671 N N . LEU A 1 91 ? -16.549 -7.568 -4.671 1.00 98.69 91 LEU A N 1
ATOM 672 C CA . LEU A 1 91 ? -17.662 -6.900 -4.010 1.00 98.69 91 LEU A CA 1
ATOM 673 C C . LEU A 1 91 ? -17.994 -5.542 -4.635 1.00 98.69 91 LEU A C 1
ATOM 675 O O . LEU A 1 91 ? -18.931 -4.895 -4.172 1.00 98.69 91 LEU A O 1
ATOM 679 N N . ALA A 1 92 ? -17.280 -5.078 -5.668 1.00 98.19 92 ALA A N 1
ATOM 680 C CA . ALA A 1 92 ? -17.456 -3.730 -6.220 1.00 98.19 92 ALA A CA 1
ATOM 681 C C . ALA A 1 92 ? -18.913 -3.415 -6.618 1.00 98.19 92 ALA A C 1
ATOM 683 O O . ALA A 1 92 ? -19.424 -2.337 -6.310 1.00 98.19 92 ALA A O 1
ATOM 684 N N . ALA A 1 93 ? -19.604 -4.373 -7.247 1.00 98.12 93 ALA A N 1
ATOM 685 C CA . ALA A 1 93 ? -21.010 -4.233 -7.636 1.00 98.12 93 ALA A CA 1
ATOM 686 C C . ALA A 1 93 ? -21.997 -4.436 -6.470 1.00 98.12 93 ALA A C 1
ATOM 688 O O . ALA A 1 93 ? -23.100 -3.892 -6.501 1.00 98.12 93 ALA A O 1
ATOM 689 N N . LEU A 1 94 ? -21.613 -5.212 -5.451 1.00 98.44 94 LEU A N 1
ATOM 690 C CA . LEU A 1 94 ? -22.449 -5.516 -4.284 1.00 98.44 94 LEU A CA 1
ATOM 691 C C . LEU A 1 94 ? -22.390 -4.405 -3.226 1.00 98.44 94 LEU A C 1
ATOM 693 O O . LEU A 1 94 ? -23.386 -4.130 -2.560 1.00 98.44 94 LEU A O 1
ATOM 697 N N . GLU A 1 95 ? -21.248 -3.728 -3.101 1.00 98.44 95 GLU A N 1
ATOM 698 C CA . GLU A 1 95 ? -21.006 -2.642 -2.149 1.00 98.44 95 GLU A CA 1
ATOM 699 C C . GLU A 1 95 ? -20.525 -1.350 -2.847 1.00 98.44 95 GLU A C 1
ATOM 701 O O . GLU A 1 95 ? -19.446 -0.828 -2.539 1.00 98.44 95 GLU A O 1
ATOM 706 N N . PRO A 1 96 ? -21.325 -0.758 -3.756 1.00 98.38 96 PRO A N 1
ATOM 707 C CA . PRO A 1 96 ? -20.884 0.361 -4.593 1.00 98.38 96 PRO A CA 1
ATOM 708 C C . PRO A 1 96 ? -20.495 1.607 -3.784 1.00 98.38 96 PRO A C 1
ATOM 710 O O . PRO A 1 96 ? -19.562 2.319 -4.147 1.00 98.38 96 PRO A O 1
ATOM 713 N N . LEU A 1 97 ? -21.158 1.863 -2.650 1.00 98.44 97 LEU A N 1
ATOM 714 C CA . LEU A 1 97 ? -20.816 2.990 -1.773 1.00 98.44 97 LEU A CA 1
ATOM 715 C C . LEU A 1 97 ? -19.438 2.819 -1.119 1.00 98.44 97 LEU A C 1
ATOM 717 O O . LEU A 1 97 ? -18.689 3.789 -0.996 1.00 98.44 97 LEU A O 1
ATOM 721 N N . ARG A 1 98 ? -19.083 1.594 -0.709 1.00 98.25 98 ARG A N 1
ATOM 722 C CA . ARG A 1 98 ? -17.752 1.291 -0.167 1.00 98.25 98 ARG A CA 1
ATOM 723 C C . ARG A 1 98 ? -16.702 1.401 -1.254 1.00 98.25 98 ARG A C 1
ATOM 725 O O . ARG A 1 98 ? -15.684 2.048 -1.030 1.00 98.25 98 ARG A O 1
ATOM 732 N N . PHE A 1 99 ? -16.978 0.815 -2.415 1.00 98.69 99 PHE A N 1
ATOM 733 C CA . PHE A 1 99 ? -16.095 0.872 -3.570 1.00 98.69 99 PHE A CA 1
ATOM 734 C C . PHE A 1 99 ? -15.739 2.320 -3.927 1.00 98.69 99 PHE A C 1
ATOM 736 O O . PHE A 1 99 ? -14.563 2.671 -3.968 1.00 98.69 99 PHE A O 1
ATOM 743 N N . GLN A 1 100 ? -16.742 3.191 -4.077 1.00 98.56 100 GLN A N 1
ATOM 744 C CA . GLN A 1 100 ? -16.521 4.606 -4.396 1.00 98.56 100 GLN A CA 1
ATOM 745 C C . GLN A 1 100 ? -15.777 5.354 -3.284 1.00 98.56 100 GLN A C 1
ATOM 747 O O . GLN A 1 100 ? -14.871 6.138 -3.570 1.00 98.56 100 GLN A O 1
ATOM 752 N N . ARG A 1 101 ? -16.098 5.091 -2.009 1.00 98.19 101 ARG A N 1
ATOM 753 C CA . ARG A 1 101 ? -15.374 5.694 -0.879 1.00 98.19 101 ARG A CA 1
ATOM 754 C C . ARG A 1 101 ? -13.898 5.300 -0.886 1.00 98.19 101 ARG A C 1
ATOM 756 O O . ARG A 1 101 ? -13.041 6.170 -0.758 1.00 98.19 101 ARG A O 1
ATOM 763 N N . MET A 1 102 ? -13.596 4.014 -1.040 1.00 98.62 102 MET A N 1
ATOM 764 C CA . MET A 1 102 ? -12.216 3.530 -1.073 1.00 98.62 102 MET A CA 1
ATOM 765 C C . MET A 1 102 ? -11.478 4.037 -2.313 1.00 98.62 102 MET A C 1
ATOM 767 O O . MET A 1 102 ? -10.308 4.387 -2.215 1.00 98.62 102 MET A O 1
ATOM 771 N N . LEU A 1 103 ? -12.151 4.167 -3.459 1.00 98.38 103 LEU A N 1
ATOM 772 C CA . LEU A 1 103 ? -11.544 4.757 -4.651 1.00 98.38 103 LEU A CA 1
ATOM 773 C C . LEU A 1 103 ? -11.154 6.222 -4.408 1.00 98.38 103 LEU A C 1
ATOM 775 O O . LEU A 1 103 ? -10.034 6.618 -4.722 1.00 98.38 103 LEU A O 1
ATOM 779 N N . ALA A 1 104 ? -12.030 7.008 -3.776 1.00 98.19 104 ALA A N 1
ATOM 780 C CA . ALA A 1 104 ? -11.723 8.384 -3.385 1.00 98.19 104 ALA A CA 1
ATOM 781 C C . ALA A 1 104 ? -10.555 8.457 -2.384 1.00 98.19 104 ALA A C 1
ATOM 783 O O . ALA A 1 104 ? -9.671 9.300 -2.527 1.00 98.19 104 ALA A O 1
ATOM 784 N N . ARG A 1 105 ? -10.498 7.541 -1.407 1.00 98.06 105 ARG A N 1
ATOM 785 C CA . ARG A 1 105 ? -9.366 7.428 -0.469 1.00 98.06 105 ARG A CA 1
ATOM 786 C C . ARG A 1 105 ? -8.059 7.057 -1.164 1.00 98.06 105 ARG A C 1
ATOM 788 O O . ARG A 1 105 ? -7.011 7.560 -0.776 1.00 98.06 105 ARG A O 1
ATOM 795 N N . TYR A 1 106 ? -8.109 6.220 -2.195 1.00 98.00 106 TYR A N 1
ATOM 796 C CA . TYR A 1 106 ? -6.924 5.901 -2.983 1.00 98.00 106 TYR A CA 1
ATOM 797 C C . TYR A 1 106 ? -6.434 7.112 -3.784 1.00 98.00 106 TYR A C 1
ATOM 799 O O . TYR A 1 106 ? -5.232 7.353 -3.829 1.00 98.00 106 TYR A O 1
ATOM 807 N N . GLN A 1 107 ? -7.336 7.923 -4.347 1.00 97.00 107 GLN A N 1
ATOM 808 C CA . GLN A 1 107 ? -6.933 9.179 -4.992 1.00 97.00 107 GLN A CA 1
ATOM 809 C C . GLN A 1 107 ? -6.277 10.143 -3.996 1.00 97.00 107 GLN A C 1
ATOM 811 O O . GLN A 1 107 ? -5.202 10.660 -4.276 1.00 97.00 107 GLN A O 1
ATOM 816 N N . GLN A 1 108 ? -6.842 10.284 -2.792 1.00 96.75 108 GLN A N 1
ATOM 817 C CA . GLN A 1 108 ? -6.213 11.059 -1.718 1.00 96.75 108 GLN A CA 1
ATOM 818 C C . GLN A 1 108 ? -4.800 10.539 -1.393 1.00 96.75 108 GLN A C 1
ATOM 820 O O . GLN A 1 108 ? -3.854 11.321 -1.332 1.00 96.75 108 GLN A O 1
ATOM 825 N N . TYR A 1 109 ? -4.634 9.219 -1.246 1.00 96.50 109 TYR A N 1
ATOM 826 C CA . TYR A 1 109 ? -3.324 8.597 -1.034 1.00 96.50 109 TYR A CA 1
ATOM 827 C C . TYR A 1 109 ? -2.329 8.957 -2.150 1.00 96.50 109 TYR A C 1
ATOM 829 O O . TYR A 1 109 ? -1.175 9.284 -1.863 1.00 96.50 109 TYR A O 1
ATOM 837 N N . ARG A 1 110 ? -2.764 8.913 -3.415 1.00 96.00 110 ARG A N 1
ATOM 838 C CA . ARG A 1 110 ? -1.915 9.244 -4.565 1.00 96.00 110 ARG A CA 1
ATOM 839 C C . ARG A 1 110 ? -1.423 10.684 -4.525 1.00 96.00 110 ARG A C 1
ATOM 841 O O . ARG A 1 110 ? -0.235 10.906 -4.759 1.00 96.00 110 ARG A O 1
ATOM 848 N N . ASP A 1 111 ? -2.305 11.621 -4.199 1.00 95.19 111 ASP A N 1
ATOM 849 C CA . ASP A 1 111 ? -1.971 13.041 -4.096 1.00 95.19 111 ASP A CA 1
ATOM 850 C C . ASP A 1 111 ? -0.986 13.292 -2.944 1.00 95.19 111 ASP A C 1
ATOM 852 O O . ASP A 1 111 ? 0.049 13.936 -3.131 1.00 95.19 111 ASP A O 1
ATOM 856 N N . GLU A 1 112 ? -1.258 12.714 -1.769 1.00 94.38 112 GLU A N 1
ATOM 857 C CA . GLU A 1 112 ? -0.412 12.836 -0.573 1.00 94.38 112 GLU A CA 1
ATOM 858 C C . GLU A 1 112 ? 0.991 12.247 -0.782 1.00 94.38 112 GLU A C 1
ATOM 860 O O . GLU A 1 112 ? 1.973 12.787 -0.273 1.00 94.38 112 GLU A O 1
ATOM 865 N N . ASN A 1 113 ? 1.104 11.167 -1.562 1.00 94.50 113 ASN A N 1
ATOM 866 C CA . ASN A 1 113 ? 2.362 10.445 -1.784 1.00 94.50 113 ASN A CA 1
ATOM 867 C C . ASN A 1 113 ? 3.016 10.762 -3.136 1.00 94.50 113 ASN A C 1
ATOM 869 O O . ASN A 1 113 ? 4.033 10.159 -3.479 1.00 94.50 113 ASN A O 1
ATOM 873 N N . ARG A 1 114 ? 2.461 11.718 -3.896 1.00 94.12 114 ARG A N 1
ATOM 874 C CA . ARG A 1 114 ? 2.950 12.134 -5.224 1.00 94.12 114 ARG A CA 1
ATOM 875 C C . ARG A 1 114 ? 3.146 10.949 -6.176 1.00 94.12 114 ARG A C 1
ATOM 877 O O . ARG A 1 114 ? 4.149 10.869 -6.887 1.00 94.12 114 ARG A O 1
ATOM 884 N N . VAL A 1 115 ? 2.191 10.022 -6.168 1.00 92.94 115 VAL A N 1
ATOM 885 C CA . VAL A 1 115 ? 2.211 8.841 -7.036 1.00 92.94 115 VAL A CA 1
ATOM 886 C C . VAL A 1 115 ? 2.128 9.291 -8.490 1.00 92.94 115 VAL A C 1
ATOM 888 O O . VAL A 1 115 ? 1.152 9.919 -8.906 1.00 92.94 115 VAL A O 1
ATOM 891 N N . LEU A 1 116 ? 3.154 8.953 -9.267 1.00 88.69 116 LEU A N 1
ATOM 892 C CA . LEU A 1 116 ? 3.223 9.286 -10.683 1.00 88.69 116 LEU A CA 1
ATOM 893 C C . LEU A 1 116 ? 2.441 8.260 -11.502 1.00 88.69 116 LEU A C 1
ATOM 895 O O . LEU A 1 116 ? 2.578 7.055 -11.304 1.00 88.69 116 LEU A O 1
ATOM 899 N N . GLU A 1 117 ? 1.637 8.738 -12.448 1.00 78.19 117 GLU A N 1
ATOM 900 C CA . GLU A 1 117 ? 1.008 7.853 -13.427 1.00 78.19 117 GLU A CA 1
ATOM 901 C C . GLU A 1 117 ? 2.054 7.357 -14.421 1.00 78.19 117 GLU A C 1
ATOM 903 O O . GLU A 1 117 ? 2.860 8.132 -14.939 1.00 78.19 117 GLU A O 1
ATOM 908 N N . LEU A 1 118 ? 2.023 6.057 -14.708 1.00 74.19 118 LEU A N 1
ATOM 909 C CA . LEU A 1 118 ? 2.723 5.518 -15.867 1.00 74.19 118 LEU A CA 1
ATOM 910 C C . LEU A 1 118 ? 1.993 5.977 -17.130 1.00 74.19 118 LEU A C 1
ATOM 912 O O . LEU A 1 118 ? 0.759 5.948 -17.171 1.00 74.19 118 LEU A O 1
ATOM 916 N N . ALA A 1 119 ? 2.732 6.387 -18.163 1.00 67.50 119 ALA A N 1
ATOM 917 C CA . ALA A 1 119 ? 2.091 6.764 -19.412 1.00 67.50 119 ALA A CA 1
ATOM 918 C C . ALA A 1 119 ? 1.388 5.539 -20.016 1.00 67.50 119 ALA A C 1
ATOM 920 O O . ALA A 1 119 ? 1.855 4.400 -19.926 1.00 67.50 119 ALA A O 1
ATOM 921 N N . THR A 1 120 ? 0.234 5.763 -20.640 1.00 58.56 120 THR A N 1
ATOM 922 C CA . THR A 1 120 ? -0.521 4.701 -21.310 1.00 58.56 120 THR A CA 1
ATOM 923 C C . THR A 1 120 ? 0.347 4.020 -22.369 1.00 58.56 120 THR A C 1
ATOM 925 O O . THR A 1 120 ? 0.743 4.662 -23.340 1.00 58.56 120 THR A O 1
ATOM 928 N N . GLY A 1 121 ? 0.609 2.722 -22.198 1.00 61.22 121 GLY A N 1
ATOM 929 C CA . GLY A 1 121 ? 1.441 1.927 -23.110 1.00 61.22 121 GLY A CA 1
ATOM 930 C C . GLY A 1 121 ? 2.875 1.691 -22.630 1.00 61.22 121 GLY A C 1
ATOM 931 O O . GLY A 1 121 ? 3.568 0.867 -23.229 1.00 61.22 121 GLY A O 1
ATOM 932 N N . ASP A 1 122 ? 3.301 2.324 -21.535 1.00 61.41 122 ASP A N 1
ATOM 933 C CA . ASP A 1 122 ? 4.587 2.022 -20.916 1.00 61.41 122 ASP A CA 1
ATOM 934 C C . ASP A 1 122 ? 4.540 0.625 -20.302 1.00 61.41 122 ASP A C 1
ATOM 936 O O . ASP A 1 122 ? 3.819 0.354 -19.343 1.00 61.41 122 ASP A O 1
ATOM 940 N N . ASN A 1 123 ? 5.329 -0.289 -20.859 1.00 67.31 123 ASN A N 1
ATOM 941 C CA . ASN A 1 123 ? 5.579 -1.581 -20.247 1.00 67.31 123 ASN A CA 1
ATOM 942 C C . ASN A 1 123 ? 6.865 -1.464 -19.415 1.00 67.31 123 ASN A C 1
ATOM 944 O O . ASN A 1 123 ? 7.952 -1.404 -20.001 1.00 67.31 123 ASN A O 1
ATOM 948 N N . PRO A 1 124 ? 6.792 -1.483 -18.068 1.00 70.12 124 PRO A N 1
ATOM 949 C CA . PRO A 1 124 ? 7.963 -1.289 -17.216 1.00 70.12 124 PRO A CA 1
ATOM 950 C C . PRO A 1 124 ? 9.102 -2.257 -17.545 1.00 70.12 124 PRO A C 1
ATOM 952 O O . PRO A 1 124 ? 10.273 -1.886 -17.510 1.00 70.12 124 PRO A O 1
ATOM 955 N N . ARG A 1 125 ? 8.775 -3.495 -17.948 1.00 70.50 125 ARG A N 1
ATOM 956 C CA . ARG A 1 125 ? 9.784 -4.484 -18.349 1.00 70.50 125 ARG A CA 1
ATOM 957 C C . ARG A 1 125 ? 10.500 -4.080 -19.634 1.00 70.50 125 ARG A C 1
ATOM 959 O O . ARG A 1 125 ? 11.716 -4.223 -19.713 1.00 70.50 125 ARG A O 1
ATOM 966 N N . GLN A 1 126 ? 9.768 -3.573 -20.626 1.00 71.81 126 GLN A N 1
ATOM 967 C CA . GLN A 1 126 ? 10.371 -3.086 -21.869 1.00 71.81 126 GLN A CA 1
ATOM 968 C C . GLN A 1 126 ? 11.249 -1.865 -21.601 1.00 71.81 126 GLN A C 1
ATOM 970 O O . GLN A 1 126 ? 12.362 -1.802 -22.120 1.00 71.81 126 GLN A O 1
ATOM 975 N N . GLN A 1 127 ? 10.802 -0.953 -20.733 1.00 72.44 127 GLN A N 1
ATOM 976 C CA . GLN A 1 127 ? 11.579 0.230 -20.378 1.00 72.44 127 GLN A CA 1
ATOM 977 C C . GLN A 1 127 ? 12.881 -0.134 -19.656 1.00 72.44 127 GLN A C 1
ATOM 979 O O . GLN A 1 127 ? 13.924 0.437 -19.962 1.00 72.44 127 GLN A O 1
ATOM 984 N N . ILE A 1 128 ? 12.857 -1.122 -18.754 1.00 81.75 128 ILE A N 1
ATOM 985 C CA . ILE A 1 128 ? 14.072 -1.633 -18.099 1.00 81.75 128 ILE A CA 1
ATOM 986 C C . ILE A 1 128 ? 15.055 -2.179 -19.139 1.00 81.75 128 ILE A C 1
ATOM 988 O O . ILE A 1 128 ? 16.229 -1.817 -19.111 1.00 81.75 128 ILE A O 1
ATOM 992 N N . VAL A 1 129 ? 14.591 -3.011 -20.078 1.00 82.12 129 VAL A N 1
ATOM 993 C CA . VAL A 1 129 ? 15.450 -3.587 -21.129 1.00 82.12 129 VAL A CA 1
ATOM 994 C C . VAL A 1 129 ? 16.023 -2.499 -22.037 1.00 82.12 129 VAL A C 1
ATOM 996 O O . VAL A 1 129 ? 17.214 -2.522 -22.348 1.00 82.12 129 VAL A O 1
ATOM 999 N N . LEU A 1 130 ? 15.201 -1.530 -22.439 1.00 80.75 130 LEU A N 1
ATOM 1000 C CA . LEU A 1 130 ? 15.629 -0.424 -23.289 1.00 80.75 130 LEU A CA 1
ATOM 1001 C C . LEU A 1 130 ? 16.653 0.465 -22.578 1.00 80.75 130 LEU A C 1
ATOM 1003 O O . LEU A 1 130 ? 17.699 0.766 -23.148 1.00 80.75 130 LEU A O 1
ATOM 1007 N N . ASN A 1 131 ? 16.390 0.840 -21.325 1.00 82.94 131 ASN A N 1
ATOM 1008 C CA . ASN A 1 131 ? 17.315 1.634 -20.520 1.00 82.94 131 ASN A CA 1
ATOM 1009 C C . ASN A 1 131 ? 18.644 0.899 -20.318 1.00 82.94 131 ASN A C 1
ATOM 1011 O O . ASN A 1 131 ? 19.700 1.515 -20.441 1.00 82.94 131 ASN A O 1
ATOM 1015 N N . LEU A 1 132 ? 18.605 -0.418 -20.085 1.00 84.31 132 LEU A N 1
ATOM 1016 C CA . LEU A 1 132 ? 19.802 -1.251 -19.983 1.00 84.31 132 LEU A CA 1
ATOM 1017 C C . LEU A 1 132 ? 20.603 -1.228 -21.291 1.00 84.31 132 LEU A C 1
ATOM 1019 O O . LEU A 1 132 ? 21.811 -1.004 -21.283 1.00 84.31 132 LEU A O 1
ATOM 1023 N N . PHE A 1 133 ? 19.934 -1.401 -22.432 1.00 83.12 133 PHE A N 1
ATOM 1024 C CA . PHE A 1 133 ? 20.581 -1.340 -23.742 1.00 83.12 133 PHE A CA 1
ATOM 1025 C C . PHE A 1 133 ? 21.226 0.029 -24.003 1.00 83.12 133 PHE A C 1
ATOM 1027 O O . PHE A 1 133 ? 22.382 0.102 -24.420 1.00 83.12 133 PHE A O 1
ATOM 1034 N N . LEU A 1 134 ? 20.507 1.117 -23.716 1.00 81.25 134 LEU A N 1
ATOM 1035 C CA . LEU A 1 134 ? 21.009 2.483 -23.873 1.00 81.25 134 LEU A CA 1
ATOM 1036 C C . LEU A 1 134 ? 22.195 2.770 -22.945 1.00 81.25 134 LEU A C 1
ATOM 1038 O O . LEU A 1 134 ? 23.155 3.402 -23.381 1.00 81.25 134 LEU A O 1
ATOM 1042 N N . GLN A 1 135 ? 22.174 2.257 -21.713 1.00 85.94 135 GLN A N 1
ATOM 1043 C CA . GLN A 1 135 ? 23.274 2.394 -20.758 1.00 85.94 135 GLN A CA 1
ATOM 1044 C C . GLN A 1 135 ? 24.567 1.729 -21.258 1.00 85.94 135 GLN A C 1
ATOM 1046 O O . GLN A 1 135 ? 25.654 2.271 -21.058 1.00 85.94 135 GLN A O 1
ATOM 1051 N N . TYR A 1 136 ? 24.470 0.579 -21.932 1.00 84.94 136 TYR A N 1
ATOM 1052 C CA . TYR A 1 136 ? 25.6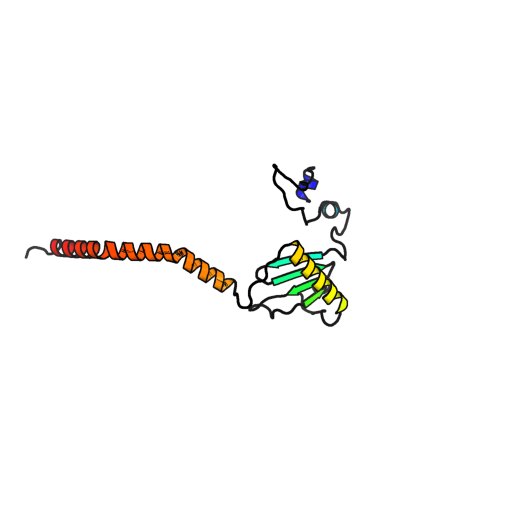36 -0.144 -22.460 1.00 84.94 136 TYR A CA 1
ATOM 1053 C C . TYR A 1 136 ? 26.023 0.234 -23.893 1.00 84.94 136 TYR A C 1
ATOM 1055 O O . TYR A 1 136 ? 27.077 -0.196 -24.368 1.00 84.94 136 TYR A O 1
ATOM 1063 N N . ARG A 1 137 ? 25.220 1.052 -24.584 1.00 88.38 137 ARG A N 1
ATOM 1064 C CA . ARG A 1 137 ? 25.466 1.459 -25.974 1.00 88.38 137 ARG A CA 1
ATOM 1065 C C . ARG A 1 137 ? 26.846 2.083 -26.152 1.00 88.38 137 ARG A C 1
ATOM 1067 O O . ARG A 1 137 ? 27.595 1.671 -27.033 1.00 88.38 137 ARG A O 1
ATOM 1074 N N . ASP A 1 138 ? 27.191 3.056 -25.317 1.00 87.06 138 ASP A N 1
ATOM 1075 C CA . ASP A 1 138 ? 28.427 3.819 -25.491 1.00 87.06 138 ASP A CA 1
ATOM 1076 C C . ASP A 1 138 ? 29.658 2.936 -25.212 1.00 87.06 138 ASP A C 1
ATOM 1078 O O . ASP A 1 138 ? 30.638 2.976 -25.955 1.00 87.06 138 ASP A O 1
ATOM 1082 N N . ALA A 1 139 ? 29.569 2.037 -24.225 1.00 87.38 139 ALA A N 1
ATOM 1083 C CA . ALA A 1 139 ? 30.596 1.029 -23.971 1.00 87.38 139 ALA A CA 1
ATOM 1084 C C . ALA A 1 139 ? 30.755 0.059 -25.155 1.00 87.38 139 ALA A C 1
ATOM 1086 O O . ALA A 1 139 ? 31.879 -0.235 -25.565 1.00 87.38 139 ALA A O 1
ATOM 1087 N N . ALA A 1 140 ? 29.649 -0.402 -25.746 1.00 89.25 140 ALA A N 1
ATOM 1088 C CA . ALA A 1 140 ? 29.679 -1.268 -26.922 1.00 89.25 140 ALA A CA 1
ATOM 1089 C C . ALA A 1 140 ? 30.329 -0.573 -28.130 1.00 89.25 140 ALA A C 1
ATOM 1091 O O . ALA A 1 140 ? 31.137 -1.188 -28.827 1.00 89.25 140 ALA A O 1
ATOM 1092 N N . VAL A 1 141 ? 30.044 0.717 -28.346 1.00 90.56 141 VAL A N 1
ATOM 1093 C CA . VAL A 1 141 ? 30.690 1.527 -29.392 1.00 90.56 141 VAL A CA 1
ATOM 1094 C C . VAL A 1 141 ? 32.194 1.642 -29.143 1.00 90.56 141 VAL A C 1
ATOM 1096 O O . VAL A 1 141 ? 32.980 1.421 -30.064 1.00 90.56 141 VAL A O 1
ATOM 1099 N N . VAL A 1 142 ? 32.620 1.921 -27.908 1.00 92.94 142 VAL A N 1
ATOM 1100 C CA . VAL A 1 142 ? 34.049 1.997 -27.557 1.00 92.94 142 VAL A CA 1
ATOM 1101 C C . VAL A 1 142 ? 34.754 0.664 -27.807 1.00 92.94 142 VAL A C 1
ATOM 1103 O O . VAL A 1 142 ? 35.830 0.657 -28.408 1.00 92.94 142 VAL A O 1
ATOM 1106 N N . VAL A 1 143 ? 34.148 -0.461 -27.410 1.00 93.69 143 VAL A N 1
ATOM 1107 C CA . VAL A 1 143 ? 34.682 -1.812 -27.664 1.00 93.69 143 VAL A CA 1
ATOM 1108 C C . VAL A 1 143 ? 34.784 -2.092 -29.166 1.00 93.69 143 VAL A C 1
ATOM 1110 O O . VAL A 1 143 ? 35.807 -2.594 -29.629 1.00 93.69 143 VAL A O 1
ATOM 1113 N N . LEU A 1 144 ? 33.764 -1.731 -29.949 1.00 95.25 144 LEU A N 1
ATOM 1114 C CA . LEU A 1 144 ? 33.774 -1.903 -31.403 1.00 95.25 144 LEU A CA 1
ATOM 1115 C C . LEU A 1 144 ? 34.904 -1.090 -32.057 1.00 95.25 144 LEU A C 1
ATOM 1117 O O . LEU A 1 144 ? 35.651 -1.623 -32.876 1.00 95.25 144 LEU A O 1
ATOM 1121 N N . LEU A 1 145 ? 35.065 0.180 -31.668 1.00 96.19 145 LEU A N 1
ATOM 1122 C CA . LEU A 1 145 ? 36.117 1.060 -32.186 1.00 96.19 145 LEU A CA 1
ATOM 1123 C C . LEU A 1 145 ? 37.518 0.581 -31.791 1.00 96.19 145 LEU A C 1
ATOM 1125 O O . LEU A 1 145 ? 38.427 0.602 -32.620 1.00 96.19 145 LEU A O 1
ATOM 1129 N N . THR A 1 146 ? 37.702 0.099 -30.558 1.00 95.12 146 THR A N 1
ATOM 1130 C CA . THR A 1 146 ? 38.986 -0.483 -30.130 1.00 95.12 146 THR A CA 1
ATOM 1131 C C . THR A 1 146 ? 39.295 -1.779 -30.867 1.00 95.12 146 THR A C 1
ATOM 1133 O O . THR A 1 146 ? 40.432 -1.959 -31.302 1.00 95.12 146 THR A O 1
ATOM 1136 N N . MET A 1 147 ? 38.312 -2.659 -31.084 1.00 95.00 147 MET A N 1
ATOM 1137 C CA . MET A 1 147 ? 38.516 -3.843 -31.923 1.00 95.00 147 MET A CA 1
ATOM 1138 C C . MET A 1 147 ? 38.892 -3.458 -33.352 1.00 95.00 147 MET A C 1
ATOM 1140 O O . MET A 1 147 ? 39.843 -4.023 -33.884 1.00 95.00 147 MET A O 1
ATOM 1144 N N . LEU A 1 148 ? 38.203 -2.483 -33.953 1.00 96.38 148 LEU A N 1
ATOM 1145 C CA . LEU A 1 148 ? 38.495 -2.000 -35.304 1.00 96.38 148 LEU A CA 1
ATOM 1146 C C . LEU A 1 148 ? 39.927 -1.447 -35.411 1.00 96.38 148 LEU A C 1
ATOM 1148 O O . LEU A 1 148 ? 40.630 -1.747 -36.374 1.00 96.38 148 LEU A O 1
ATOM 1152 N N . LEU A 1 149 ? 40.374 -0.695 -34.401 1.00 96.56 149 LEU A N 1
ATOM 1153 C CA . LEU A 1 149 ? 41.731 -0.151 -34.321 1.00 96.56 149 LEU A CA 1
ATOM 1154 C C . LEU A 1 149 ? 42.794 -1.254 -34.169 1.00 96.56 149 LEU A C 1
ATOM 1156 O O . LEU A 1 149 ? 43.853 -1.175 -34.787 1.00 96.56 149 LEU A O 1
ATOM 1160 N N . LEU A 1 150 ? 42.524 -2.291 -33.369 1.00 96.06 150 LEU A N 1
ATOM 1161 C CA . LEU A 1 150 ? 43.478 -3.372 -33.081 1.00 96.06 150 LEU A CA 1
ATOM 1162 C C . LEU A 1 150 ? 43.493 -4.485 -34.141 1.00 96.06 150 LEU A C 1
ATOM 1164 O O . LEU A 1 150 ? 44.505 -5.177 -34.285 1.00 96.06 150 LEU A O 1
ATOM 1168 N N . LEU A 1 151 ? 42.409 -4.657 -34.905 1.00 95.94 151 LEU A N 1
ATOM 1169 C CA . LEU A 1 151 ? 42.275 -5.684 -35.942 1.00 95.94 151 LEU A CA 1
ATOM 1170 C C . LEU A 1 151 ? 43.443 -5.699 -36.952 1.00 95.94 151 LEU A C 1
ATOM 1172 O O . LEU A 1 151 ? 44.021 -6.772 -37.147 1.00 95.94 151 LEU A O 1
ATOM 1176 N N . PRO A 1 152 ? 43.851 -4.568 -37.573 1.00 95.25 152 PRO A N 1
ATOM 1177 C CA . PRO A 1 152 ? 44.950 -4.575 -38.539 1.00 95.25 152 PRO A CA 1
ATOM 1178 C C . PRO A 1 152 ? 46.290 -4.977 -37.908 1.00 95.25 152 PRO A C 1
ATOM 1180 O O . PRO A 1 152 ? 47.054 -5.725 -38.520 1.00 95.25 152 PRO A O 1
ATOM 1183 N N . PHE A 1 153 ? 46.556 -4.572 -36.661 1.00 94.62 153 PHE A N 1
ATOM 1184 C CA . PHE A 1 153 ? 47.762 -4.980 -35.932 1.00 94.62 153 PHE A CA 1
ATOM 1185 C C . PHE A 1 153 ? 47.767 -6.482 -35.636 1.00 94.62 153 PHE A C 1
ATOM 1187 O O . PHE A 1 153 ? 48.791 -7.148 -35.803 1.00 94.62 153 PHE A O 1
ATOM 1194 N N . LEU A 1 154 ? 46.615 -7.041 -35.254 1.00 93.50 154 LEU A N 1
ATOM 1195 C CA . LEU A 1 154 ? 46.467 -8.474 -35.009 1.00 93.50 154 LEU A CA 1
ATOM 1196 C C . LEU A 1 154 ? 46.665 -9.298 -36.292 1.00 93.50 154 LEU A C 1
ATOM 1198 O O . LEU A 1 154 ? 47.324 -10.342 -36.264 1.00 93.50 154 LEU A O 1
ATOM 1202 N N . VAL A 1 155 ? 46.130 -8.826 -37.422 1.00 93.62 155 VAL A N 1
ATOM 1203 C CA . VAL A 1 155 ? 46.318 -9.455 -38.740 1.00 93.62 155 VAL A CA 1
ATOM 1204 C C . VAL A 1 155 ? 47.793 -9.424 -39.143 1.00 93.62 155 VAL A C 1
ATOM 1206 O O . VAL A 1 155 ? 48.347 -10.474 -39.476 1.00 93.62 155 VAL A O 1
ATOM 1209 N N . ALA A 1 156 ? 48.459 -8.271 -39.031 1.00 92.38 156 ALA A N 1
ATOM 1210 C CA . ALA A 1 156 ? 49.884 -8.135 -39.335 1.00 92.38 156 ALA A CA 1
ATOM 1211 C C . ALA A 1 156 ? 50.760 -9.045 -38.453 1.00 92.38 156 ALA A C 1
ATOM 1213 O O . ALA A 1 156 ? 51.641 -9.747 -38.958 1.00 92.38 156 ALA A O 1
ATOM 1214 N N . TYR A 1 157 ? 50.476 -9.110 -37.148 1.00 92.38 157 TYR A N 1
ATOM 1215 C CA . TYR A 1 157 ? 51.159 -10.009 -36.214 1.00 92.38 157 TYR A CA 1
ATOM 1216 C C . TYR A 1 157 ? 50.995 -11.487 -36.607 1.00 92.38 157 TYR A C 1
ATOM 1218 O O . TYR A 1 157 ? 51.973 -12.240 -36.634 1.00 92.38 157 TYR A O 1
ATOM 1226 N N . ARG A 1 158 ? 49.775 -11.911 -36.970 1.00 89.62 158 ARG A N 1
ATOM 1227 C CA . ARG A 1 158 ? 49.511 -13.290 -37.420 1.00 89.62 158 ARG A CA 1
ATOM 1228 C C . ARG A 1 158 ? 50.207 -13.623 -38.738 1.00 89.62 158 ARG A C 1
ATOM 1230 O O . ARG A 1 158 ? 50.728 -14.729 -38.869 1.00 89.62 158 ARG A O 1
ATOM 1237 N N . MET A 1 159 ? 50.236 -12.691 -39.691 1.00 90.75 159 MET A N 1
ATOM 1238 C CA . MET A 1 159 ? 50.941 -12.878 -40.964 1.00 90.75 159 MET A CA 1
ATOM 1239 C C . MET A 1 159 ? 52.445 -13.067 -40.748 1.00 90.75 159 MET A C 1
ATOM 1241 O O . MET A 1 159 ? 53.017 -14.014 -41.289 1.00 90.75 159 MET A O 1
ATOM 1245 N N . LYS A 1 160 ? 53.064 -12.237 -39.899 1.00 85.31 160 LYS A N 1
ATOM 1246 C CA . LYS A 1 160 ? 54.491 -12.347 -39.566 1.00 85.31 160 LYS A CA 1
ATOM 1247 C C . LYS A 1 160 ? 54.821 -13.681 -38.890 1.00 85.31 160 LYS A C 1
ATOM 1249 O O . LYS A 1 160 ? 55.682 -14.411 -39.365 1.00 85.31 160 LYS A O 1
ATOM 1254 N N . ARG A 1 161 ? 54.057 -14.069 -37.863 1.00 81.44 161 ARG A N 1
ATOM 1255 C CA . ARG A 1 161 ? 54.258 -15.342 -37.148 1.00 81.44 161 ARG A CA 1
ATOM 1256 C C . ARG A 1 161 ? 54.133 -16.573 -38.057 1.00 81.44 161 ARG A C 1
ATOM 1258 O O . ARG A 1 161 ? 54.859 -17.541 -37.869 1.00 81.44 161 ARG A O 1
ATOM 1265 N N . LYS A 1 162 ? 53.227 -16.551 -39.042 1.00 76.69 162 LYS A N 1
ATOM 1266 C CA . LYS A 1 162 ? 53.074 -17.643 -40.021 1.00 76.69 162 LYS A CA 1
ATOM 1267 C C . LYS A 1 162 ? 54.242 -17.702 -41.016 1.00 76.69 162 LYS A C 1
ATOM 1269 O O . LYS A 1 162 ? 54.573 -18.788 -41.481 1.00 76.69 162 LYS A O 1
ATOM 1274 N N . SER A 1 163 ? 54.862 -16.560 -41.324 1.00 72.06 163 SER A N 1
ATOM 1275 C CA . SER A 1 163 ? 56.093 -16.491 -42.122 1.00 72.06 163 SER A CA 1
ATOM 1276 C C . SER A 1 163 ? 57.295 -17.054 -41.359 1.00 72.06 163 SER A C 1
ATOM 1278 O O . SER A 1 163 ? 58.058 -17.823 -41.932 1.00 72.06 163 SER A O 1
ATOM 1280 N N . ASP A 1 164 ? 57.410 -16.746 -40.064 1.00 71.62 164 ASP A N 1
ATOM 1281 C CA . ASP A 1 164 ? 58.510 -17.214 -39.202 1.00 71.62 164 ASP A CA 1
ATOM 1282 C C . ASP A 1 164 ? 58.427 -18.722 -38.866 1.00 71.62 164 ASP A C 1
ATOM 1284 O O . ASP A 1 164 ? 59.409 -19.319 -38.438 1.00 71.62 164 ASP A O 1
ATOM 1288 N N . GLN A 1 165 ? 57.264 -19.361 -39.057 1.00 62.75 165 GLN A N 1
ATOM 1289 C CA . GLN A 1 165 ? 57.037 -20.794 -38.796 1.00 62.75 165 GLN A CA 1
ATOM 1290 C C . GLN A 1 165 ? 57.197 -21.708 -40.026 1.00 62.75 165 GLN A C 1
ATOM 1292 O O . GLN A 1 165 ? 57.013 -22.919 -39.901 1.00 62.75 165 GLN A O 1
ATOM 1297 N N . LYS A 1 166 ? 57.529 -21.181 -41.214 1.00 56.22 166 LYS A N 1
ATOM 1298 C CA . LYS A 1 166 ? 57.905 -22.031 -42.359 1.00 56.22 166 LYS A CA 1
ATOM 1299 C C . LYS A 1 166 ? 59.338 -22.549 -42.146 1.00 56.22 166 LYS A C 1
ATOM 1301 O O . LYS A 1 166 ? 60.240 -21.719 -42.068 1.00 56.22 166 LYS A O 1
ATOM 1306 N N . PRO A 1 167 ? 59.584 -23.872 -42.069 1.00 53.22 167 PRO A N 1
ATOM 1307 C CA . PRO A 1 167 ? 60.951 -24.377 -42.018 1.00 53.22 167 PRO A CA 1
ATOM 1308 C C . PRO A 1 167 ? 61.644 -24.088 -43.356 1.00 53.22 167 PRO A C 1
ATOM 1310 O O . PRO A 1 167 ? 61.006 -24.182 -44.409 1.00 53.22 1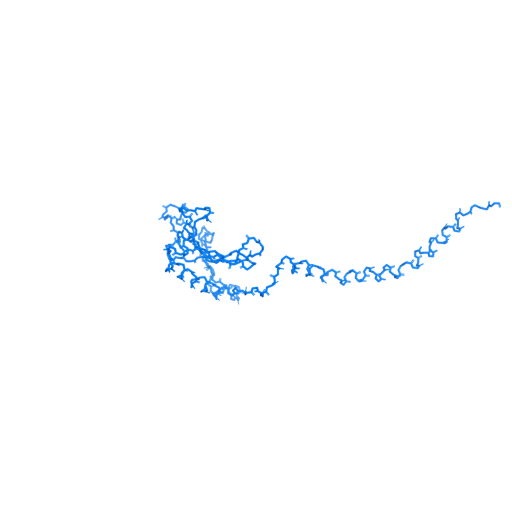67 PRO A O 1
ATOM 1313 N N . LEU A 1 168 ? 62.931 -23.720 -43.310 1.00 58.62 168 LEU A N 1
ATOM 1314 C CA . LEU A 1 168 ? 63.776 -23.718 -44.505 1.00 58.62 168 LEU A CA 1
ATOM 1315 C C . LEU A 1 168 ? 63.791 -25.148 -45.060 1.00 58.62 168 LEU A C 1
ATOM 1317 O O . LEU A 1 168 ? 64.204 -26.071 -44.356 1.00 58.62 168 LEU A O 1
ATOM 1321 N N . ALA A 1 169 ? 63.273 -25.304 -46.277 1.00 48.41 169 ALA A N 1
ATOM 1322 C CA . ALA A 1 169 ? 63.444 -26.504 -47.087 1.00 48.41 169 ALA A CA 1
ATOM 1323 C C . ALA A 1 169 ? 64.856 -26.542 -47.679 1.00 48.41 169 ALA A C 1
ATOM 1325 O O . ALA A 1 169 ? 65.386 -25.443 -47.975 1.00 48.41 169 ALA A O 1
#

Secondary structure (DSSP, 8-state):
-HHHHHTT-PPP-SEETTEE-PPP-S---HHHHTTS-S-SS-TT-EEEEEETTEEEEEETTEEEEE--TTTS-S-EEEEETTT-TT--S--TTTSHHHHHHHHHHHHHHHHHTTPPPPPTT--HHHHHHHHHHHHHHHHHHHHHHHHHHHHHHHHHHHHHHHHHTSPP-